Protein AF-A0A7J9D7V9-F1 (afdb_monomer_lite)

Foldseek 3Di:
DQVVVQVVQKDQPPCQCVPVDPPDPQCCPRPQFHDDPVSQTATHAQEPRQIEGEHDLSVLVSLNHAYYHHEQYAYEEEDDLSVLSNLNHQYDHHYNYHYDDDDHPSVVSNPND

Sequence (113 aa):
DALNALKNNLADPNNLLQDWDPTDINPCQWYNITCNSENSVTRIDLGNAKLSGKLVPDLGLLSNLQYLELYSNNISGEIPEEIGNLTNLVSLDLYLNVLTGHIPATLGNLRKL

pLDDT: mean 96.57, std 3.4, range [81.5, 98.88]

InterPro domains:
  IPR001611 Leucine-rich repeat [PF00560] (64-86)
  IPR001611 Leucine-rich repeat [PF00560] (88-110)
  IPR013210 Leucine-rich repeat-containing N-terminal, plant-type [PF08263] (1-36)
  IPR032675 Leucine-rich repeat domain superfamily [G3DSA:3.80.10.10] (1-113)

Structure (mmCIF, N/CA/C/O backbone):
data_AF-A0A7J9D7V9-F1
#
_entry.id   AF-A0A7J9D7V9-F1
#
loop_
_atom_site.group_PDB
_atom_site.id
_atom_site.type_symbol
_atom_site.label_atom_id
_atom_site.label_alt_id
_atom_site.label_comp_id
_atom_site.label_asym_id
_atom_site.label_entity_id
_atom_site.label_seq_id
_atom_site.pdbx_PDB_ins_code
_atom_site.Cartn_x
_atom_site.Cartn_y
_atom_site.Cartn_z
_atom_site.occupancy
_atom_site.B_iso_or_equiv
_atom_site.auth_seq_id
_atom_site.auth_comp_id
_atom_site.auth_asym_id
_atom_site.auth_atom_id
_atom_site.pdbx_PDB_model_num
ATOM 1 N N . ASP A 1 1 ? 11.375 7.315 2.403 1.00 84.94 1 ASP A N 1
ATOM 2 C CA . ASP A 1 1 ? 10.929 6.494 1.255 1.00 84.94 1 ASP A CA 1
ATOM 3 C C . ASP A 1 1 ? 9.444 6.155 1.422 1.00 84.94 1 ASP A C 1
ATOM 5 O O . ASP A 1 1 ? 8.869 6.498 2.454 1.00 84.94 1 ASP A O 1
ATOM 9 N N . ALA A 1 2 ? 8.823 5.529 0.416 1.00 93.06 2 ALA A N 1
ATOM 10 C CA . ALA A 1 2 ? 7.390 5.221 0.400 1.00 93.06 2 ALA A CA 1
ATOM 11 C C . ALA A 1 2 ? 6.938 4.269 1.523 1.00 93.06 2 ALA A C 1
ATOM 13 O O . ALA A 1 2 ? 5.849 4.442 2.068 1.00 93.06 2 ALA A O 1
ATOM 14 N N . LEU A 1 3 ? 7.769 3.289 1.900 1.00 94.81 3 LEU A N 1
ATOM 15 C CA . LEU A 1 3 ? 7.436 2.334 2.960 1.00 94.81 3 LEU A CA 1
ATOM 16 C C . LEU A 1 3 ? 7.489 3.002 4.335 1.00 94.81 3 LEU A C 1
ATOM 18 O O . LEU A 1 3 ? 6.596 2.799 5.154 1.00 94.81 3 LEU A O 1
ATOM 22 N N . ASN A 1 4 ? 8.479 3.863 4.570 1.00 93.81 4 ASN A N 1
ATOM 23 C CA . ASN A 1 4 ? 8.554 4.659 5.790 1.00 93.81 4 ASN A CA 1
ATOM 24 C C . ASN A 1 4 ? 7.395 5.671 5.879 1.00 93.81 4 ASN A C 1
ATOM 26 O O . ASN A 1 4 ? 6.821 5.862 6.949 1.00 93.81 4 ASN A O 1
ATOM 30 N N . ALA A 1 5 ? 7.007 6.295 4.761 1.00 95.50 5 ALA A N 1
ATOM 31 C CA . ALA A 1 5 ? 5.830 7.166 4.714 1.00 95.50 5 ALA A CA 1
ATOM 32 C C . ALA A 1 5 ? 4.547 6.401 5.082 1.00 95.50 5 ALA A C 1
ATOM 34 O O . ALA A 1 5 ? 3.763 6.884 5.898 1.00 95.50 5 ALA A O 1
ATOM 35 N N . LEU A 1 6 ? 4.372 5.185 4.546 1.00 95.88 6 LEU A N 1
ATOM 36 C CA . LEU A 1 6 ? 3.257 4.311 4.907 1.00 95.88 6 LEU A CA 1
ATOM 37 C C . LEU A 1 6 ? 3.287 3.962 6.401 1.00 95.88 6 LEU A C 1
ATOM 39 O O . LEU A 1 6 ? 2.297 4.188 7.092 1.00 95.88 6 LEU A O 1
ATOM 43 N N . LYS A 1 7 ? 4.421 3.466 6.911 1.00 95.81 7 LYS A N 1
ATOM 44 C CA . LYS A 1 7 ? 4.583 3.083 8.322 1.00 95.81 7 LYS A CA 1
ATOM 45 C C . LYS A 1 7 ? 4.228 4.224 9.272 1.00 95.81 7 LYS A C 1
ATOM 47 O O . LYS A 1 7 ? 3.475 4.016 10.215 1.00 95.81 7 LYS A O 1
ATOM 52 N N . ASN A 1 8 ? 4.717 5.434 9.006 1.00 95.62 8 ASN A N 1
ATOM 53 C CA . ASN A 1 8 ? 4.466 6.591 9.869 1.00 95.62 8 ASN A CA 1
ATOM 54 C C . ASN A 1 8 ? 3.010 7.076 9.837 1.00 95.62 8 ASN A C 1
ATOM 56 O O . ASN A 1 8 ? 2.593 7.810 10.732 1.00 95.62 8 ASN A O 1
ATOM 60 N N . ASN A 1 9 ? 2.239 6.684 8.821 1.00 96.88 9 ASN A N 1
ATOM 61 C CA . ASN A 1 9 ? 0.840 7.071 8.670 1.00 96.88 9 ASN A CA 1
ATOM 62 C C . ASN A 1 9 ? -0.150 5.986 9.133 1.00 96.88 9 ASN A C 1
ATOM 64 O O . ASN A 1 9 ? -1.367 6.195 9.068 1.00 96.88 9 ASN A O 1
ATOM 68 N N . LEU A 1 10 ? 0.356 4.838 9.594 1.00 97.44 10 LEU A N 1
ATOM 69 C CA . LEU A 1 10 ? -0.438 3.737 10.119 1.00 97.44 10 LEU A CA 1
ATOM 70 C C . LEU A 1 10 ? -0.240 3.596 11.630 1.00 97.44 10 LEU A C 1
ATOM 72 O O . LEU A 1 10 ? 0.875 3.542 12.138 1.00 97.44 10 LEU A O 1
ATOM 76 N N . ALA A 1 11 ? -1.346 3.481 12.357 1.00 98.25 11 ALA A N 1
ATOM 77 C CA . ALA A 1 11 ? -1.338 2.958 13.710 1.00 98.25 11 ALA A CA 1
ATOM 78 C C . ALA A 1 11 ? -1.338 1.425 13.652 1.00 98.25 11 ALA A C 1
ATOM 80 O O . ALA A 1 11 ? -2.230 0.817 13.053 1.00 98.25 11 ALA A O 1
ATOM 81 N N . ASP A 1 12 ? -0.343 0.829 14.305 1.00 97.50 12 ASP A N 1
ATOM 82 C CA . ASP A 1 12 ? -0.036 -0.600 14.270 1.00 97.50 12 ASP A CA 1
ATOM 83 C C . ASP A 1 12 ? -0.117 -1.224 15.676 1.00 97.50 12 ASP A C 1
ATOM 85 O O . ASP A 1 12 ? 0.893 -1.374 16.364 1.00 97.50 12 ASP A O 1
ATOM 89 N N . PRO A 1 13 ? -1.328 -1.566 16.156 1.00 97.31 13 PRO A N 1
ATOM 90 C CA . PRO A 1 13 ? -1.520 -2.068 17.517 1.00 97.31 13 PRO A CA 1
ATOM 91 C C . PRO A 1 13 ? -0.947 -3.474 17.744 1.00 97.31 13 PRO A C 1
ATOM 93 O O . PRO A 1 13 ? -0.794 -3.886 18.893 1.00 97.31 13 PRO A O 1
ATOM 96 N N . ASN A 1 14 ? -0.662 -4.219 16.672 1.00 95.75 14 ASN A N 1
ATOM 97 C CA . ASN A 1 14 ? -0.147 -5.585 16.738 1.00 95.75 14 ASN A CA 1
ATOM 98 C C . ASN A 1 14 ? 1.366 -5.664 16.469 1.00 95.75 14 ASN A C 1
ATOM 100 O O . ASN A 1 14 ? 1.905 -6.768 16.470 1.00 95.75 14 ASN A O 1
ATOM 104 N N . ASN A 1 15 ? 2.043 -4.524 16.282 1.00 95.75 15 ASN A N 1
ATOM 105 C CA . ASN A 1 15 ? 3.475 -4.437 15.981 1.00 95.75 15 ASN A CA 1
ATOM 106 C C . ASN A 1 15 ? 3.887 -5.214 14.714 1.00 95.75 15 ASN A C 1
ATOM 108 O O . ASN A 1 15 ? 4.990 -5.757 14.652 1.00 95.75 15 ASN A O 1
ATOM 112 N N . LEU A 1 16 ? 3.015 -5.284 13.703 1.00 95.75 16 LEU A N 1
ATOM 113 C CA . LEU A 1 16 ? 3.312 -5.956 12.436 1.00 95.75 16 LEU A CA 1
ATOM 114 C C . LEU A 1 16 ? 4.466 -5.287 11.669 1.00 95.75 16 LEU A C 1
ATOM 116 O O . LEU A 1 16 ? 5.200 -5.964 10.963 1.00 95.75 16 LEU A O 1
ATOM 120 N N . LEU A 1 17 ? 4.613 -3.967 11.800 1.00 95.38 17 LEU A N 1
ATOM 121 C CA . LEU A 1 17 ? 5.607 -3.140 11.110 1.00 95.38 17 LEU A CA 1
ATOM 122 C C . LEU A 1 17 ? 6.848 -2.878 11.977 1.00 95.38 17 LEU A C 1
ATOM 124 O O . LEU A 1 17 ? 7.634 -1.971 11.682 1.00 95.38 17 LEU A O 1
ATOM 128 N N . GLN A 1 18 ? 7.009 -3.586 13.099 1.00 93.56 18 GLN A N 1
ATOM 129 C CA . GLN A 1 18 ? 8.058 -3.305 14.083 1.00 93.56 18 GLN A CA 1
ATOM 130 C C . GLN A 1 18 ? 9.467 -3.396 13.483 1.00 93.56 18 GLN A C 1
ATOM 132 O O . GLN A 1 18 ? 10.330 -2.594 13.835 1.00 93.56 18 GLN A O 1
ATOM 137 N N . ASP A 1 19 ? 9.682 -4.342 12.576 1.00 92.56 19 ASP A N 1
ATOM 138 C CA . ASP A 1 19 ? 10.962 -4.661 11.944 1.00 92.56 19 ASP A CA 1
ATOM 139 C C . ASP A 1 19 ? 11.273 -3.820 10.697 1.00 92.56 19 ASP A C 1
ATOM 141 O O . ASP A 1 19 ? 12.383 -3.887 10.178 1.00 92.56 19 ASP A O 1
ATOM 145 N N . TRP A 1 20 ? 10.323 -3.004 10.233 1.00 94.00 20 TRP A N 1
ATOM 146 C CA . TRP A 1 20 ? 10.546 -2.057 9.141 1.00 94.00 20 TRP A CA 1
ATOM 147 C C . TRP A 1 20 ? 11.478 -0.932 9.611 1.00 94.00 20 TRP A C 1
ATOM 149 O O . TRP A 1 20 ? 11.027 0.101 10.119 1.00 94.00 20 TRP A O 1
ATOM 159 N N . ASP A 1 21 ? 12.782 -1.149 9.503 1.00 89.00 21 ASP A N 1
ATOM 160 C CA . ASP A 1 21 ? 13.810 -0.221 9.962 1.00 89.00 21 ASP A CA 1
ATOM 161 C C . ASP A 1 21 ? 14.245 0.713 8.821 1.00 89.00 21 ASP A C 1
ATOM 163 O O . ASP A 1 21 ? 14.909 0.260 7.893 1.00 89.00 21 ASP A O 1
ATOM 167 N N . PRO A 1 22 ? 13.952 2.026 8.878 1.00 83.56 22 PRO A N 1
ATOM 168 C CA . PRO A 1 22 ? 14.341 2.961 7.821 1.00 83.56 22 PRO A CA 1
ATOM 169 C C . PRO A 1 22 ? 15.864 3.139 7.680 1.00 83.56 22 PRO A C 1
ATOM 171 O O . PRO A 1 22 ? 16.310 3.809 6.749 1.00 83.56 22 PRO A O 1
ATOM 174 N N . THR A 1 23 ? 16.665 2.607 8.609 1.00 87.06 23 THR A N 1
ATOM 175 C CA . THR A 1 23 ? 18.129 2.584 8.509 1.00 87.06 23 THR A CA 1
ATOM 176 C C . THR A 1 23 ? 18.658 1.361 7.760 1.00 87.06 23 THR A C 1
ATOM 178 O O . THR A 1 23 ? 19.804 1.386 7.305 1.00 87.06 23 THR A O 1
ATOM 181 N N . ASP A 1 24 ? 17.831 0.327 7.572 1.00 83.12 24 ASP A N 1
ATOM 182 C CA . ASP A 1 24 ? 18.156 -0.801 6.708 1.00 83.12 24 ASP A CA 1
ATOM 183 C C . ASP A 1 24 ? 18.025 -0.378 5.241 1.00 83.12 24 ASP A C 1
ATOM 185 O O . ASP A 1 24 ? 16.998 0.132 4.791 1.00 83.12 24 ASP A O 1
ATOM 189 N N . ILE A 1 25 ? 19.094 -0.595 4.477 1.00 81.50 25 ILE A N 1
ATOM 190 C CA . ILE A 1 25 ? 19.131 -0.261 3.055 1.00 81.50 25 ILE A CA 1
ATOM 191 C C . ILE A 1 25 ? 18.298 -1.235 2.212 1.00 81.50 25 ILE A C 1
ATOM 193 O O . ILE A 1 25 ? 17.998 -0.930 1.057 1.00 81.50 25 ILE A O 1
ATOM 197 N N . ASN A 1 26 ? 17.945 -2.405 2.758 1.00 89.50 26 ASN A N 1
ATOM 198 C CA . ASN A 1 26 ? 17.259 -3.455 2.025 1.00 89.50 26 ASN A CA 1
ATOM 199 C C . ASN A 1 26 ? 15.893 -3.818 2.642 1.00 89.50 26 ASN A C 1
ATOM 201 O O . ASN A 1 26 ? 15.813 -4.734 3.464 1.00 89.50 26 ASN A O 1
ATOM 205 N N . PRO A 1 27 ? 14.785 -3.214 2.170 1.00 92.00 27 PRO A N 1
ATOM 206 C CA . PRO A 1 27 ? 13.448 -3.523 2.680 1.00 92.00 27 PRO A CA 1
ATOM 207 C C . PRO A 1 27 ? 12.999 -4.962 2.396 1.00 92.00 27 PRO A C 1
ATOM 209 O O . PRO A 1 27 ? 12.002 -5.422 2.939 1.00 92.00 27 PRO A O 1
ATOM 212 N N . CYS A 1 28 ? 13.731 -5.708 1.566 1.00 93.62 28 CYS A N 1
ATOM 213 C CA . CY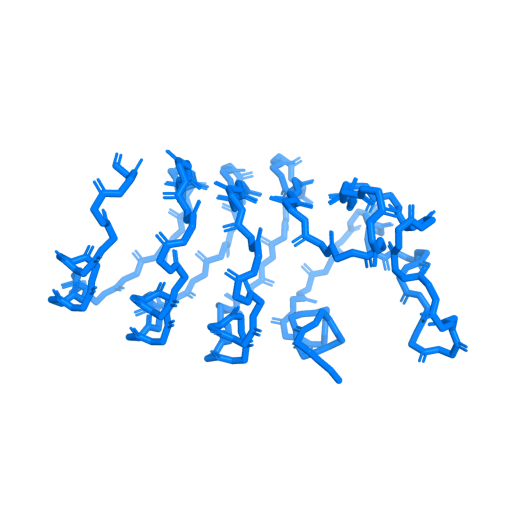S A 1 28 ? 13.426 -7.095 1.227 1.00 93.62 28 CYS A CA 1
ATOM 214 C C . CYS A 1 28 ? 13.680 -8.086 2.369 1.00 93.62 28 CYS A C 1
ATOM 216 O O . CYS A 1 28 ? 13.413 -9.274 2.201 1.00 93.62 28 CYS A O 1
ATOM 218 N N . GLN A 1 29 ? 14.260 -7.639 3.486 1.00 91.44 29 GLN A N 1
ATOM 219 C CA . GLN A 1 29 ? 14.382 -8.437 4.710 1.00 91.44 29 GLN A CA 1
ATOM 220 C C . GLN A 1 29 ? 13.240 -8.186 5.698 1.00 91.44 29 GLN A C 1
ATOM 222 O O . GLN A 1 29 ? 13.141 -8.903 6.692 1.00 91.44 29 GLN A O 1
ATOM 227 N N . TRP A 1 30 ? 12.384 -7.197 5.435 1.00 94.81 30 TRP A N 1
ATOM 228 C CA . TRP A 1 30 ? 11.271 -6.877 6.315 1.00 94.81 30 TRP A CA 1
ATOM 229 C C . TRP A 1 30 ? 10.133 -7.879 6.130 1.00 94.81 30 TRP A C 1
ATOM 231 O O . TRP A 1 30 ? 9.815 -8.304 5.013 1.00 94.81 30 TRP A O 1
ATOM 241 N N . TYR A 1 31 ? 9.482 -8.239 7.231 1.00 94.44 31 TYR A N 1
ATOM 242 C CA . TYR A 1 31 ? 8.278 -9.044 7.225 1.00 94.44 31 TYR A CA 1
ATOM 243 C C . TYR A 1 31 ? 7.232 -8.391 6.328 1.00 94.44 31 TYR A C 1
ATOM 245 O O . TYR A 1 31 ? 7.054 -7.169 6.301 1.00 94.44 31 TYR A O 1
ATOM 253 N N . ASN A 1 32 ? 6.532 -9.253 5.591 1.00 96.69 32 ASN A N 1
ATOM 254 C CA . ASN A 1 32 ? 5.464 -8.891 4.666 1.00 96.69 32 ASN A CA 1
ATOM 255 C C . ASN A 1 32 ? 5.881 -8.074 3.435 1.00 96.69 32 ASN A C 1
ATOM 257 O O . ASN A 1 32 ? 5.023 -7.644 2.660 1.00 96.69 32 ASN A O 1
ATOM 261 N N . ILE A 1 33 ? 7.185 -7.906 3.217 1.00 97.44 33 ILE A N 1
ATOM 262 C CA . ILE A 1 33 ? 7.738 -7.389 1.972 1.00 97.44 33 ILE A CA 1
ATOM 263 C C . ILE A 1 33 ? 8.268 -8.559 1.147 1.00 97.44 33 ILE A C 1
ATOM 265 O O . ILE A 1 33 ? 8.974 -9.435 1.637 1.00 97.44 33 ILE A O 1
ATOM 269 N N . THR A 1 34 ? 7.940 -8.585 -0.143 1.00 98.12 34 THR A N 1
ATOM 270 C CA . THR A 1 34 ? 8.608 -9.469 -1.109 1.00 98.12 34 THR A CA 1
ATOM 271 C C . THR A 1 34 ? 9.239 -8.637 -2.204 1.00 98.12 34 THR A C 1
ATOM 273 O O . THR A 1 34 ? 8.605 -7.732 -2.755 1.00 98.12 34 THR A O 1
ATOM 276 N N . CYS A 1 35 ? 10.466 -8.984 -2.572 1.00 97.69 35 CYS A N 1
ATOM 277 C CA . CYS A 1 35 ? 11.191 -8.340 -3.654 1.00 97.69 35 CYS A CA 1
ATOM 278 C C . CYS A 1 35 ? 11.497 -9.292 -4.806 1.00 97.69 35 CYS A C 1
ATOM 280 O O . CYS A 1 35 ? 11.528 -10.511 -4.640 1.00 97.69 35 CYS A O 1
ATOM 282 N N . ASN A 1 36 ? 11.762 -8.715 -5.975 1.00 96.19 36 ASN A N 1
ATOM 283 C CA . ASN A 1 36 ? 12.323 -9.440 -7.110 1.00 96.19 36 ASN A CA 1
ATOM 284 C C . ASN A 1 36 ? 13.849 -9.636 -6.969 1.00 96.19 36 ASN A C 1
ATOM 286 O O . ASN A 1 36 ? 14.472 -9.200 -6.001 1.00 96.19 36 ASN A O 1
ATOM 290 N N . SER A 1 37 ? 14.468 -10.252 -7.981 1.00 94.62 37 SER A N 1
ATOM 291 C CA . SER A 1 37 ? 15.920 -10.482 -8.055 1.00 94.62 37 SER A CA 1
ATOM 292 C C . SER A 1 37 ? 16.774 -9.208 -8.108 1.00 94.62 37 SER A C 1
ATOM 294 O O . SER A 1 37 ? 17.985 -9.284 -7.931 1.00 94.62 37 SER A O 1
ATOM 296 N N . GLU A 1 38 ? 16.166 -8.050 -8.364 1.00 93.81 38 GLU A N 1
ATOM 297 C CA . GLU A 1 38 ? 16.823 -6.739 -8.406 1.00 93.81 38 GLU A CA 1
ATOM 298 C C . GLU A 1 38 ? 16.643 -5.964 -7.085 1.00 93.81 38 GLU A C 1
ATOM 300 O O . GLU A 1 38 ? 16.910 -4.766 -7.033 1.00 93.81 38 GLU A O 1
ATOM 305 N N . ASN A 1 39 ? 16.171 -6.627 -6.018 1.00 92.12 39 ASN A N 1
ATOM 306 C CA . ASN A 1 39 ? 15.825 -6.025 -4.721 1.00 92.12 39 ASN A CA 1
ATOM 307 C C . ASN A 1 39 ? 14.758 -4.917 -4.805 1.00 92.12 39 ASN A C 1
ATOM 309 O O . ASN A 1 39 ? 14.666 -4.058 -3.931 1.00 92.12 39 ASN A O 1
ATOM 313 N N . SER A 1 40 ? 13.927 -4.924 -5.848 1.00 95.00 40 SER A N 1
ATOM 314 C CA . SER A 1 40 ? 12.768 -4.036 -5.928 1.00 95.00 40 SER A CA 1
ATOM 315 C C . SER A 1 40 ? 11.558 -4.676 -5.265 1.00 95.00 40 SER A C 1
ATOM 317 O O . SER A 1 40 ? 11.258 -5.842 -5.520 1.00 95.00 40 SER A O 1
ATOM 319 N N . VAL A 1 41 ? 10.828 -3.897 -4.467 1.00 97.31 41 VAL A N 1
ATOM 320 C CA . VAL A 1 41 ? 9.589 -4.332 -3.808 1.00 97.31 41 VAL A CA 1
ATOM 321 C C . VAL A 1 41 ? 8.527 -4.672 -4.853 1.00 97.31 41 VAL A C 1
ATOM 323 O O . VAL A 1 41 ? 8.217 -3.871 -5.732 1.00 97.31 41 VAL A O 1
ATOM 326 N N . THR A 1 42 ? 7.959 -5.868 -4.729 1.00 98.56 42 THR A N 1
ATOM 327 C CA . THR A 1 42 ? 6.927 -6.415 -5.627 1.00 98.56 42 THR A CA 1
ATOM 328 C C . THR A 1 42 ? 5.634 -6.772 -4.904 1.00 98.56 42 THR A C 1
ATOM 330 O O . THR A 1 42 ? 4.577 -6.781 -5.532 1.00 98.56 42 THR A O 1
ATOM 333 N N . ARG A 1 43 ? 5.676 -7.014 -3.592 1.00 98.75 43 ARG A N 1
ATOM 334 C CA . ARG A 1 43 ? 4.491 -7.289 -2.772 1.00 98.75 43 ARG A CA 1
ATOM 335 C C . ARG A 1 43 ? 4.624 -6.624 -1.410 1.00 98.75 43 ARG A C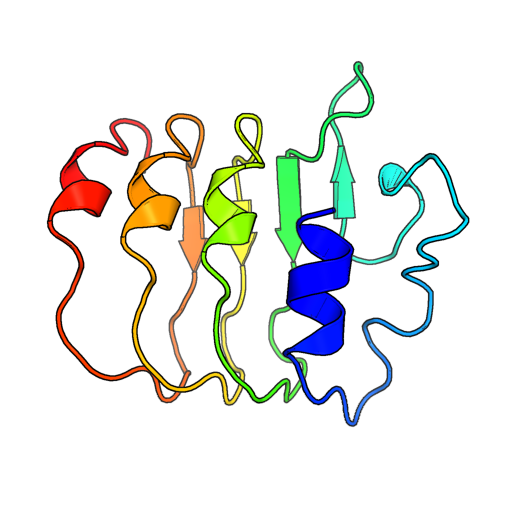 1
ATOM 337 O O . ARG A 1 43 ? 5.698 -6.676 -0.811 1.00 98.75 43 ARG A O 1
ATOM 344 N N . ILE A 1 44 ? 3.517 -6.050 -0.953 1.00 98.38 44 ILE A N 1
ATOM 345 C CA . ILE A 1 44 ? 3.288 -5.587 0.417 1.00 98.38 44 ILE A CA 1
ATOM 346 C C . ILE A 1 44 ? 2.031 -6.310 0.915 1.00 98.38 44 ILE A C 1
ATOM 348 O O . ILE A 1 44 ? 0.957 -6.077 0.358 1.00 98.38 44 ILE A O 1
ATOM 352 N N . ASP A 1 45 ? 2.169 -7.176 1.924 1.00 98.19 45 ASP A N 1
ATOM 353 C CA . ASP A 1 45 ? 1.064 -7.970 2.494 1.00 98.19 45 ASP A CA 1
ATOM 354 C C . ASP A 1 45 ? 0.770 -7.607 3.953 1.00 98.19 45 ASP A C 1
ATOM 356 O O . ASP A 1 45 ? 1.333 -8.146 4.898 1.00 98.19 45 ASP A O 1
ATOM 360 N N . LEU A 1 46 ? -0.136 -6.662 4.154 1.00 97.75 46 LEU A N 1
ATOM 361 C CA . LEU A 1 46 ? -0.479 -6.143 5.473 1.00 97.75 46 LEU A CA 1
ATOM 362 C C . LEU A 1 46 ? -1.907 -6.515 5.882 1.00 97.75 46 LEU A C 1
ATOM 364 O O . LEU A 1 46 ? -2.542 -5.785 6.645 1.00 97.75 46 LEU A O 1
ATOM 368 N N . GLY A 1 47 ? -2.445 -7.619 5.359 1.00 97.31 47 GLY A N 1
ATOM 369 C CA . GLY A 1 47 ? -3.811 -8.053 5.645 1.00 97.31 47 GLY A CA 1
ATOM 370 C C . GLY A 1 47 ? -4.035 -8.504 7.095 1.00 97.31 47 GLY A C 1
ATOM 371 O O . GLY A 1 47 ? -3.122 -8.976 7.768 1.00 97.31 47 GLY A O 1
ATOM 372 N N . ASN A 1 48 ? -5.278 -8.403 7.581 1.00 97.25 48 ASN A N 1
ATOM 373 C CA . ASN A 1 48 ? -5.709 -8.927 8.894 1.00 97.25 48 ASN A CA 1
ATOM 374 C C . ASN A 1 48 ? -4.910 -8.411 10.108 1.00 97.25 48 ASN A C 1
ATOM 376 O O . ASN A 1 48 ? -4.754 -9.106 11.115 1.00 97.25 48 ASN A O 1
ATOM 380 N N . ALA A 1 49 ? -4.421 -7.179 10.048 1.00 97.06 49 ALA A N 1
ATOM 381 C CA . ALA A 1 49 ? -3.440 -6.672 11.000 1.00 97.06 49 ALA A CA 1
ATOM 382 C C . ALA A 1 49 ? -4.009 -5.665 12.011 1.00 97.06 49 ALA A C 1
ATOM 384 O O . ALA A 1 49 ? -3.298 -5.235 12.918 1.00 97.06 49 ALA A O 1
ATOM 385 N N . LYS A 1 50 ? -5.302 -5.321 11.903 1.00 98.06 50 LYS A N 1
ATOM 386 C CA . LYS A 1 50 ? -5.964 -4.245 12.672 1.00 98.06 50 LYS A CA 1
ATOM 387 C C . LYS A 1 50 ? -5.291 -2.878 12.488 1.00 98.06 50 LYS A C 1
ATOM 389 O O . LYS A 1 50 ? -5.406 -2.014 13.358 1.00 98.06 50 LYS A O 1
ATOM 394 N N . LEU A 1 51 ? -4.605 -2.681 11.364 1.00 98.38 51 LEU A N 1
ATOM 395 C CA . LEU A 1 51 ? -3.976 -1.409 11.033 1.00 98.38 51 LEU A CA 1
ATOM 396 C C . LEU A 1 51 ? -5.055 -0.345 10.859 1.00 98.38 51 LEU A C 1
ATOM 398 O O . LEU A 1 51 ? -6.118 -0.611 10.301 1.00 98.38 51 LEU A O 1
ATOM 402 N N . SER A 1 52 ? -4.789 0.870 11.318 1.00 98.62 52 SER A N 1
ATOM 403 C CA . SER A 1 52 ? -5.666 2.021 11.082 1.00 98.62 52 SER A CA 1
ATOM 404 C C . SER A 1 52 ? -4.850 3.228 10.645 1.00 98.62 52 SER A C 1
ATOM 406 O O . SER A 1 52 ? -3.637 3.241 10.808 1.00 98.62 52 SER A O 1
ATOM 408 N N . GLY A 1 53 ? -5.493 4.231 10.054 1.00 98.19 53 GLY A N 1
ATOM 409 C CA . GLY A 1 53 ? -4.799 5.367 9.445 1.00 98.19 53 GLY A CA 1
ATOM 410 C C . GLY A 1 53 ? -5.283 5.604 8.023 1.00 98.19 53 GLY A C 1
ATOM 411 O O . GLY A 1 53 ? -6.454 5.345 7.727 1.00 98.19 53 GLY A O 1
ATOM 412 N N . LYS A 1 54 ? -4.406 6.116 7.158 1.00 98.31 54 LYS A N 1
ATOM 413 C CA . LYS A 1 54 ? -4.725 6.429 5.756 1.00 98.31 54 LYS A CA 1
ATOM 414 C C . LYS A 1 54 ? -3.635 5.924 4.816 1.00 98.31 54 LYS A C 1
ATOM 416 O O . LYS A 1 54 ? -2.471 5.821 5.201 1.00 98.31 54 LYS A O 1
ATOM 421 N N . LEU A 1 55 ? -4.006 5.671 3.566 1.00 98.06 55 LEU A N 1
ATOM 422 C CA . LEU A 1 55 ? -3.030 5.466 2.498 1.00 98.06 55 LEU A CA 1
ATOM 423 C C . LEU A 1 55 ? -2.298 6.776 2.189 1.00 98.06 55 LEU A C 1
ATOM 425 O O . LEU A 1 55 ? -2.840 7.862 2.402 1.00 98.06 55 LEU A O 1
ATOM 429 N N . VAL A 1 56 ? -1.064 6.661 1.701 1.00 98.06 56 VAL A N 1
ATOM 430 C CA . VAL A 1 56 ? -0.209 7.804 1.357 1.00 98.06 56 VAL A CA 1
ATOM 431 C C . VAL A 1 56 ? 0.056 7.845 -0.153 1.00 98.06 56 VAL A C 1
ATOM 433 O O . VAL A 1 56 ? 0.258 6.782 -0.747 1.00 98.06 56 VAL A O 1
ATOM 436 N N . PRO A 1 57 ? 0.092 9.037 -0.779 1.00 98.25 57 PRO A N 1
ATOM 437 C CA . PRO A 1 57 ? 0.455 9.211 -2.190 1.0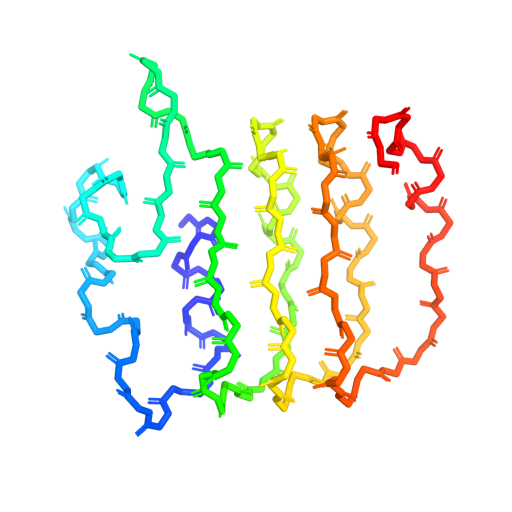0 98.25 57 PRO A CA 1
ATOM 438 C C . PRO A 1 57 ? 1.785 8.557 -2.578 1.00 98.25 57 PRO A C 1
ATOM 440 O O . PRO A 1 57 ? 1.911 7.992 -3.664 1.00 98.25 57 PRO A O 1
ATOM 443 N N . ASP A 1 58 ? 2.766 8.569 -1.668 1.00 98.12 58 ASP A N 1
ATOM 444 C CA . ASP A 1 58 ? 4.105 8.010 -1.871 1.00 98.12 58 ASP A CA 1
ATOM 445 C C . ASP A 1 58 ? 4.098 6.528 -2.266 1.00 98.12 58 ASP A C 1
ATOM 447 O O . ASP A 1 58 ? 5.050 6.067 -2.894 1.00 98.12 58 ASP A O 1
ATOM 451 N N . LEU A 1 59 ? 3.024 5.780 -1.970 1.00 97.50 59 LEU A N 1
ATOM 452 C CA . LEU A 1 59 ? 2.867 4.406 -2.453 1.00 97.50 59 LEU A CA 1
ATOM 453 C C . LEU A 1 59 ? 2.995 4.311 -3.975 1.00 97.50 59 LEU A C 1
ATOM 455 O O . LEU A 1 59 ? 3.571 3.343 -4.461 1.00 97.50 59 LEU A O 1
ATOM 459 N N . GLY A 1 60 ? 2.552 5.332 -4.716 1.00 97.69 60 GLY A N 1
ATOM 460 C CA . GLY A 1 60 ? 2.671 5.404 -6.173 1.00 97.69 60 GLY A CA 1
ATOM 461 C C . GLY A 1 60 ? 4.110 5.451 -6.705 1.00 97.69 60 GLY A C 1
ATOM 462 O O . GLY A 1 60 ? 4.314 5.310 -7.909 1.00 97.69 60 GLY A O 1
ATOM 463 N N . LEU A 1 61 ? 5.116 5.629 -5.838 1.00 97.62 61 LEU A N 1
ATOM 464 C CA . LEU A 1 61 ? 6.536 5.606 -6.207 1.00 97.62 61 LEU A CA 1
ATOM 465 C C . LEU A 1 61 ? 7.096 4.180 -6.357 1.00 97.62 61 LEU A C 1
ATOM 467 O O . LEU A 1 61 ? 8.177 4.002 -6.919 1.00 97.62 61 LEU A O 1
ATOM 471 N N . LEU A 1 62 ? 6.381 3.156 -5.879 1.00 97.19 62 LEU A N 1
ATOM 472 C CA . LEU A 1 62 ? 6.801 1.754 -5.945 1.00 97.19 62 LEU A CA 1
ATOM 473 C C . LEU A 1 62 ? 6.486 1.146 -7.321 1.00 97.19 62 LEU A C 1
ATOM 475 O O . LEU A 1 62 ? 5.667 0.243 -7.450 1.00 97.19 62 LEU A O 1
ATOM 479 N N . SER A 1 63 ? 7.145 1.632 -8.373 1.00 96.12 63 SER A N 1
ATOM 480 C CA . SER A 1 63 ? 6.832 1.302 -9.776 1.00 96.12 63 SER A CA 1
ATOM 481 C C . SER A 1 63 ? 6.879 -0.193 -10.132 1.00 96.12 63 SER A C 1
ATOM 483 O O . SER A 1 63 ? 6.238 -0.610 -11.097 1.00 96.12 63 SER A O 1
ATOM 485 N N . ASN A 1 64 ? 7.607 -1.005 -9.360 1.00 98.12 64 ASN A N 1
ATOM 486 C CA . ASN A 1 64 ? 7.710 -2.459 -9.528 1.00 98.12 64 ASN A CA 1
ATOM 487 C C . ASN A 1 64 ? 6.683 -3.260 -8.706 1.00 98.12 64 ASN A C 1
ATOM 489 O O . ASN A 1 64 ? 6.677 -4.490 -8.792 1.00 98.12 64 ASN A O 1
ATOM 493 N N . LEU A 1 65 ? 5.819 -2.594 -7.931 1.00 98.56 65 LEU A N 1
ATOM 494 C CA . LEU A 1 65 ? 4.820 -3.255 -7.097 1.00 98.56 65 LEU A CA 1
ATOM 495 C C . LEU A 1 65 ? 3.793 -3.994 -7.963 1.00 98.56 65 LEU A C 1
ATOM 497 O O . LEU A 1 65 ? 3.262 -3.452 -8.930 1.00 98.56 65 LEU A O 1
ATOM 501 N N . GLN A 1 66 ? 3.522 -5.241 -7.588 1.00 98.81 66 GLN A N 1
ATOM 502 C CA . GLN A 1 66 ? 2.590 -6.151 -8.252 1.00 98.81 66 GLN A CA 1
ATOM 503 C C . GLN A 1 66 ? 1.410 -6.505 -7.344 1.00 98.81 66 GLN A C 1
ATOM 505 O O . GLN A 1 66 ? 0.298 -6.676 -7.830 1.00 98.81 66 GLN A O 1
ATOM 510 N N . TYR A 1 67 ? 1.623 -6.573 -6.030 1.00 98.88 67 TYR A N 1
ATOM 511 C CA . TYR A 1 67 ? 0.587 -6.938 -5.066 1.00 98.88 67 TYR A CA 1
ATOM 512 C C . TYR A 1 67 ? 0.565 -5.924 -3.924 1.00 98.88 67 TYR A C 1
ATOM 514 O O . TYR A 1 67 ? 1.561 -5.766 -3.214 1.00 98.88 67 TYR A O 1
ATOM 522 N N . LEU A 1 68 ? -0.567 -5.242 -3.755 1.00 98.75 68 LEU A N 1
ATOM 523 C CA . LEU A 1 68 ? -0.831 -4.388 -2.602 1.00 98.75 68 LEU A CA 1
ATOM 524 C C . LEU A 1 68 ? -2.024 -4.952 -1.836 1.00 98.75 68 LEU A C 1
ATOM 526 O O . LEU A 1 68 ? -3.171 -4.797 -2.256 1.00 98.75 68 LEU A O 1
ATOM 530 N N . GLU A 1 69 ? -1.742 -5.607 -0.716 1.00 98.75 69 GLU A N 1
ATOM 531 C CA . GLU A 1 69 ? -2.734 -6.335 0.066 1.00 98.75 69 GLU A CA 1
ATOM 532 C C . GLU A 1 69 ? -2.895 -5.681 1.438 1.00 98.75 69 GLU A C 1
ATOM 534 O O . GLU A 1 69 ? -2.000 -5.692 2.278 1.00 98.75 69 GLU A O 1
ATOM 539 N N . LEU A 1 70 ? -4.051 -5.063 1.657 1.00 98.50 70 LEU A N 1
ATOM 540 C CA . LEU A 1 70 ? -4.379 -4.297 2.863 1.00 98.50 70 LEU A CA 1
ATOM 541 C C . LEU A 1 70 ? -5.735 -4.713 3.441 1.00 98.50 70 LEU A C 1
ATOM 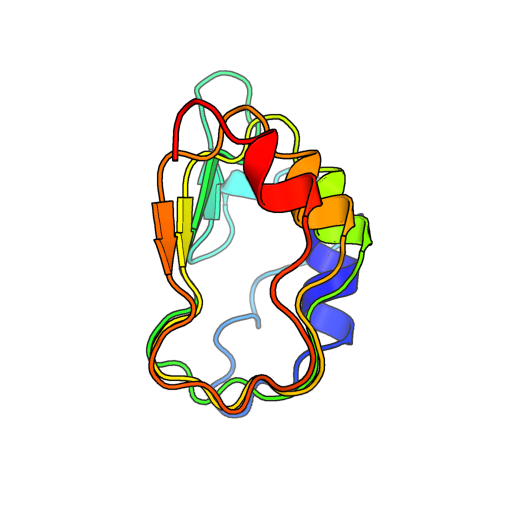543 O O . LEU A 1 70 ? -6.336 -3.989 4.239 1.00 98.50 70 LEU A O 1
ATOM 547 N N . TYR A 1 71 ? -6.236 -5.866 3.014 1.00 98.69 71 TYR A N 1
ATOM 548 C CA . TYR A 1 71 ? -7.562 -6.360 3.327 1.00 98.69 71 TYR A CA 1
ATOM 549 C C . TYR A 1 71 ? -7.775 -6.585 4.828 1.00 98.69 71 TYR A C 1
ATOM 551 O O . TYR A 1 71 ? -6.852 -6.929 5.565 1.00 98.69 71 TYR A O 1
ATOM 559 N N . SER A 1 72 ? -9.022 -6.456 5.282 1.00 98.62 72 SER A N 1
ATOM 560 C CA . SER A 1 72 ? -9.409 -6.729 6.677 1.00 98.62 72 SER A CA 1
ATOM 561 C C . SER A 1 72 ? -8.605 -5.914 7.700 1.00 98.62 72 SER A C 1
ATOM 563 O O . SER A 1 72 ? -8.041 -6.442 8.660 1.00 98.62 72 SER A O 1
ATOM 565 N N . ASN A 1 73 ? -8.567 -4.602 7.484 1.00 98.81 73 ASN A N 1
ATOM 566 C CA . ASN A 1 73 ? -7.982 -3.618 8.388 1.00 98.81 73 ASN A CA 1
ATOM 567 C C . ASN A 1 73 ? -9.005 -2.515 8.697 1.00 98.81 73 ASN A C 1
ATOM 569 O O . ASN A 1 73 ? -10.189 -2.612 8.391 1.00 98.81 73 ASN A O 1
A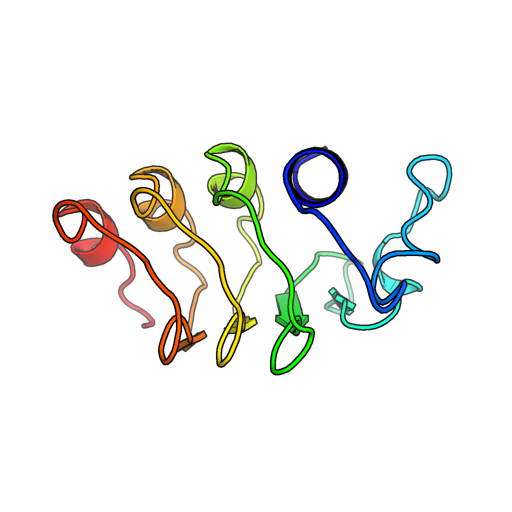TOM 573 N N . ASN A 1 74 ? -8.558 -1.455 9.355 1.00 98.69 74 ASN A N 1
ATOM 574 C CA . ASN A 1 74 ? -9.360 -0.293 9.702 1.00 98.69 74 ASN A CA 1
ATOM 575 C C . ASN A 1 74 ? -8.803 0.977 9.029 1.00 98.69 74 ASN A C 1
ATOM 577 O O . ASN A 1 74 ? -8.820 2.064 9.617 1.00 98.69 74 ASN A O 1
ATOM 581 N N . ILE A 1 75 ? -8.270 0.830 7.808 1.00 98.62 75 ILE A N 1
ATOM 582 C CA . ILE A 1 75 ? -7.746 1.933 6.995 1.00 98.62 75 ILE A CA 1
ATOM 583 C C . ILE A 1 75 ? -8.918 2.790 6.518 1.00 98.62 75 ILE A C 1
ATOM 585 O O . ILE A 1 75 ? -9.951 2.278 6.086 1.00 98.62 75 ILE A O 1
ATOM 589 N N . SER A 1 76 ? -8.746 4.102 6.622 1.00 98.50 76 SER A N 1
ATOM 590 C CA . SER A 1 76 ? -9.764 5.124 6.389 1.00 98.50 76 SER A CA 1
ATOM 591 C C . SER A 1 76 ? -9.300 6.155 5.361 1.00 98.50 76 SER A C 1
ATOM 593 O O . SER A 1 76 ? -8.143 6.154 4.936 1.00 98.50 76 SER A O 1
ATOM 595 N N . GLY A 1 77 ? -10.190 7.081 5.001 1.00 98.31 77 GLY A N 1
ATOM 596 C CA . GLY A 1 77 ? -9.901 8.103 4.000 1.00 98.31 77 GLY A CA 1
ATOM 597 C C . GLY A 1 77 ? -10.039 7.566 2.579 1.00 98.31 77 GLY A C 1
ATOM 598 O O . GLY A 1 77 ? -10.696 6.554 2.354 1.00 98.31 77 GLY A O 1
ATOM 599 N N . GLU A 1 78 ? -9.465 8.283 1.622 1.00 98.44 78 GLU A N 1
ATOM 600 C CA . GLU A 1 78 ? -9.624 8.003 0.193 1.00 98.44 78 GLU A CA 1
ATOM 601 C C . GLU A 1 78 ? -8.462 7.166 -0.350 1.00 98.44 78 GLU A C 1
ATOM 603 O O . GLU A 1 78 ? -7.391 7.095 0.256 1.00 98.44 78 GLU A O 1
ATOM 608 N N . ILE A 1 79 ? -8.674 6.534 -1.507 1.00 98.62 79 ILE A N 1
ATOM 609 C CA . ILE A 1 79 ? -7.598 5.900 -2.276 1.00 98.62 79 ILE A CA 1
ATOM 610 C C . ILE A 1 79 ? -6.842 7.025 -3.008 1.00 98.62 79 ILE A C 1
ATOM 612 O O . ILE A 1 79 ? -7.475 7.728 -3.794 1.00 98.62 79 ILE A O 1
ATOM 616 N N . PRO A 1 80 ? -5.527 7.216 -2.790 1.00 98.38 80 PRO A N 1
ATOM 617 C CA . PRO A 1 80 ? -4.758 8.246 -3.487 1.00 98.38 80 PRO A CA 1
ATOM 618 C C . PRO A 1 80 ? -4.744 8.020 -5.004 1.00 98.38 80 PRO A C 1
ATOM 620 O O . PRO A 1 80 ? -4.638 6.877 -5.463 1.00 98.38 80 PRO A O 1
ATOM 623 N N . GLU A 1 81 ? -4.803 9.094 -5.794 1.00 98.69 81 GLU A N 1
ATOM 624 C CA . GLU A 1 81 ? -4.772 8.996 -7.260 1.00 98.69 81 GLU A CA 1
ATOM 625 C C . GLU A 1 81 ? -3.453 8.393 -7.769 1.00 98.69 81 GLU A C 1
ATOM 627 O O . GLU A 1 81 ? -3.430 7.719 -8.802 1.00 98.69 81 GLU A O 1
ATOM 632 N N . GLU A 1 82 ? -2.368 8.569 -7.014 1.00 98.62 82 GLU A N 1
ATOM 633 C CA . GLU A 1 82 ? -1.021 8.079 -7.298 1.00 98.62 82 GLU A CA 1
ATOM 634 C C . GLU A 1 82 ? -0.922 6.551 -7.295 1.00 98.62 82 GLU A C 1
ATOM 636 O O . GLU A 1 82 ? -0.005 6.006 -7.907 1.00 98.62 82 GLU A O 1
ATOM 641 N N . ILE A 1 83 ? -1.885 5.837 -6.697 1.00 98.50 83 ILE A N 1
ATOM 642 C CA . ILE A 1 83 ? -1.990 4.377 -6.851 1.00 98.50 83 ILE A CA 1
ATOM 643 C C . ILE A 1 83 ? -2.131 3.999 -8.334 1.00 98.50 83 ILE A C 1
ATOM 645 O O . ILE A 1 83 ? -1.629 2.961 -8.756 1.00 98.50 83 ILE A O 1
ATOM 649 N N . GLY A 1 84 ? -2.708 4.876 -9.164 1.00 98.38 84 GLY A N 1
ATOM 650 C CA . GLY A 1 84 ? -2.764 4.705 -10.617 1.00 98.38 84 GLY A CA 1
ATOM 651 C C . GLY A 1 84 ? -1.403 4.733 -11.334 1.00 98.38 84 GLY A C 1
ATOM 652 O O . GLY A 1 84 ? -1.339 4.371 -12.509 1.00 98.38 84 GLY A O 1
ATOM 653 N N . ASN A 1 85 ? -0.312 5.119 -10.658 1.00 98.56 85 ASN A N 1
ATOM 654 C CA . ASN A 1 85 ? 1.052 5.058 -11.203 1.00 98.56 85 ASN A CA 1
ATOM 655 C C . ASN A 1 85 ? 1.671 3.653 -11.106 1.00 98.56 85 ASN A C 1
ATOM 657 O O . ASN A 1 85 ? 2.689 3.380 -11.748 1.00 98.56 85 ASN A O 1
ATOM 661 N N . LEU A 1 86 ? 1.058 2.742 -10.345 1.00 98.50 86 LEU A N 1
ATOM 662 C CA . LEU A 1 86 ? 1.537 1.378 -10.120 1.00 98.50 86 LEU A CA 1
ATOM 663 C C . LEU A 1 86 ? 1.248 0.467 -11.317 1.00 98.50 86 LEU A C 1
ATOM 665 O O . LEU A 1 86 ? 0.598 -0.558 -11.198 1.00 98.50 86 LEU A O 1
ATOM 669 N N . THR A 1 87 ? 1.723 0.818 -12.509 1.00 98.31 87 THR A N 1
ATOM 670 C CA . THR A 1 87 ? 1.357 0.139 -13.772 1.00 98.31 87 THR A CA 1
ATOM 671 C C . THR A 1 87 ? 1.734 -1.353 -13.853 1.00 98.31 87 THR A C 1
ATOM 673 O O . THR A 1 87 ? 1.295 -2.051 -14.771 1.00 98.31 87 THR A O 1
ATOM 676 N N . ASN A 1 88 ? 2.523 -1.859 -12.898 1.00 98.50 88 ASN A N 1
ATOM 677 C CA . ASN A 1 88 ? 2.835 -3.279 -12.732 1.00 98.50 88 ASN A CA 1
ATOM 678 C C . ASN A 1 88 ? 1.884 -4.038 -11.790 1.00 98.50 88 ASN A C 1
ATOM 680 O O . ASN A 1 88 ? 2.030 -5.254 -11.677 1.00 98.50 88 ASN A O 1
ATOM 684 N N . LEU A 1 89 ? 0.928 -3.355 -11.156 1.00 98.69 89 LEU A N 1
ATOM 685 C CA . LEU A 1 89 ? 0.010 -3.930 -10.179 1.00 98.69 89 LEU A CA 1
ATOM 686 C C . LEU A 1 89 ? -0.910 -4.968 -10.830 1.00 98.69 89 LEU A C 1
ATOM 688 O O . LEU A 1 89 ? -1.502 -4.713 -11.875 1.00 98.69 89 LEU A O 1
ATOM 692 N N . VAL A 1 90 ? -0.997 -6.129 -10.190 1.00 98.69 90 VAL A N 1
ATOM 693 C CA . VAL A 1 90 ? -1.792 -7.302 -10.574 1.00 98.69 90 VAL A CA 1
ATOM 694 C C . VAL A 1 90 ? -2.893 -7.571 -9.548 1.00 98.69 90 VAL A C 1
ATOM 696 O O . VAL A 1 90 ? -3.953 -8.058 -9.915 1.00 98.69 90 VAL A O 1
ATOM 699 N N . SER 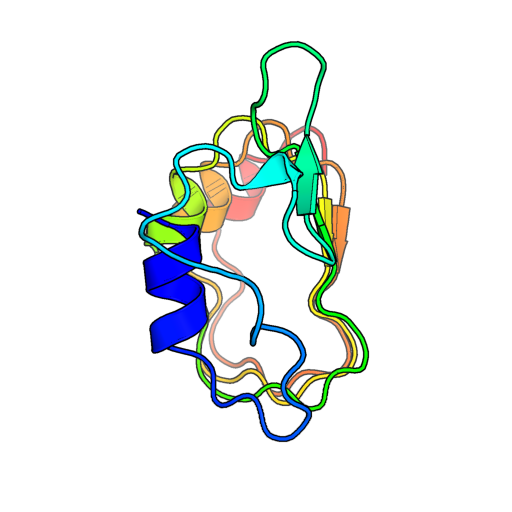A 1 91 ? -2.666 -7.242 -8.270 1.00 98.75 91 SER A N 1
ATOM 700 C CA . SER A 1 91 ? -3.704 -7.296 -7.234 1.00 98.75 91 SER A CA 1
ATOM 701 C C . SER A 1 91 ? -3.705 -6.044 -6.365 1.00 98.75 91 SER A C 1
ATOM 703 O O . SER A 1 91 ? -2.647 -5.568 -5.935 1.00 98.75 91 SER A O 1
ATOM 705 N N . LEU A 1 92 ? -4.909 -5.547 -6.081 1.00 98.69 92 LEU A N 1
ATOM 706 C CA . LEU A 1 92 ? -5.184 -4.443 -5.167 1.00 98.69 92 LEU A CA 1
ATOM 707 C C . LEU A 1 92 ? -6.307 -4.849 -4.207 1.00 98.69 92 LEU A C 1
ATOM 709 O O . LEU A 1 92 ? -7.489 -4.654 -4.494 1.00 98.69 92 LEU A O 1
ATOM 713 N N . ASP A 1 93 ? -5.936 -5.386 -3.047 1.00 98.69 93 ASP A N 1
ATOM 714 C CA . ASP A 1 93 ? -6.888 -5.931 -2.081 1.00 98.69 93 ASP A CA 1
ATOM 715 C C . ASP A 1 93 ? -7.138 -4.947 -0.937 1.00 98.69 93 ASP A C 1
ATOM 717 O O . ASP A 1 93 ? -6.398 -4.890 0.045 1.00 98.69 93 ASP A O 1
ATOM 721 N N . LEU A 1 94 ? -8.214 -4.165 -1.063 1.00 98.56 94 LEU A N 1
ATOM 722 C CA . LEU A 1 94 ? -8.612 -3.131 -0.095 1.00 98.56 94 LEU A CA 1
ATOM 723 C C . LEU A 1 94 ? -9.906 -3.464 0.669 1.00 98.56 94 LEU A C 1
ATOM 725 O O . LEU A 1 94 ? -10.394 -2.645 1.450 1.00 98.56 94 LEU A O 1
ATOM 729 N N . TYR A 1 95 ? -10.489 -4.643 0.445 1.00 98.50 95 TYR A N 1
ATOM 730 C CA . TYR A 1 95 ? -11.777 -5.028 1.027 1.00 98.50 95 TYR A CA 1
ATOM 731 C C . TYR A 1 95 ? -11.726 -5.132 2.562 1.00 98.50 95 TYR A C 1
ATOM 733 O O . TYR A 1 95 ? -10.664 -5.329 3.150 1.00 98.50 95 TYR A O 1
ATOM 741 N N . LEU A 1 96 ? -12.889 -5.012 3.217 1.00 98.62 96 LEU A N 1
ATOM 742 C CA . LEU A 1 96 ? -13.003 -4.983 4.685 1.00 98.62 96 LEU A CA 1
ATOM 743 C C . LEU A 1 96 ? -12.091 -3.916 5.323 1.00 98.62 96 LEU A C 1
ATOM 745 O O . LEU A 1 96 ? -11.366 -4.189 6.271 1.00 98.62 96 LEU A O 1
ATOM 749 N N . ASN A 1 97 ? -12.146 -2.702 4.777 1.00 98.81 97 ASN A N 1
ATOM 750 C CA . ASN A 1 97 ? -11.620 -1.474 5.372 1.00 98.81 97 ASN A CA 1
ATOM 751 C C . ASN A 1 97 ? -12.756 -0.455 5.539 1.00 98.81 97 ASN A C 1
ATOM 753 O O . ASN A 1 97 ? -13.909 -0.730 5.206 1.00 98.81 97 ASN A O 1
ATOM 757 N N . VAL A 1 98 ? -12.432 0.742 6.025 1.00 98.50 98 VAL A N 1
ATOM 758 C CA . VAL A 1 98 ? -13.371 1.862 6.190 1.00 98.50 98 VAL A CA 1
ATOM 759 C C . VAL A 1 98 ? -13.027 3.022 5.246 1.00 98.50 98 VAL A C 1
ATOM 761 O O . VAL A 1 98 ? -13.127 4.194 5.611 1.00 98.50 98 VAL A O 1
ATOM 764 N N . LEU A 1 99 ? -12.585 2.684 4.030 1.00 98.50 99 LEU A N 1
ATOM 765 C CA . LEU A 1 99 ? -12.279 3.645 2.970 1.00 98.50 99 LEU A CA 1
ATOM 766 C C . LEU A 1 99 ? -13.543 4.404 2.533 1.00 98.50 99 LEU A C 1
ATOM 768 O O . LEU A 1 99 ? -14.649 3.863 2.512 1.00 98.50 99 LEU A O 1
ATOM 772 N N . THR A 1 100 ? -13.361 5.666 2.169 1.00 98.25 100 THR A N 1
ATOM 773 C CA . THR A 1 100 ? -14.400 6.616 1.755 1.00 98.25 100 THR A CA 1
ATOM 774 C C . THR A 1 100 ? -13.976 7.336 0.473 1.00 98.25 100 THR A C 1
ATOM 776 O O . THR A 1 100 ? -12.881 7.111 -0.032 1.00 98.25 100 THR A O 1
ATOM 779 N N . GLY A 1 101 ? -14.815 8.238 -0.038 1.00 97.56 101 GLY A N 1
ATOM 780 C CA . GLY A 1 101 ? -14.507 9.014 -1.242 1.00 97.56 101 GLY A CA 1
ATOM 781 C C . GLY A 1 101 ? -14.845 8.267 -2.531 1.00 97.56 101 GLY A C 1
ATOM 782 O O . GLY A 1 101 ? -15.605 7.296 -2.524 1.00 97.56 101 GLY A O 1
ATOM 783 N N . HIS A 1 102 ? -14.321 8.756 -3.654 1.00 97.75 102 HIS A N 1
ATOM 784 C CA . HIS A 1 102 ? -14.534 8.139 -4.961 1.00 97.75 102 HIS A CA 1
ATOM 785 C C . HIS A 1 102 ? -13.420 7.146 -5.308 1.00 97.75 102 HIS A C 1
ATOM 787 O O . HIS A 1 102 ? -12.295 7.247 -4.828 1.00 97.75 102 HIS A O 1
ATOM 793 N N . ILE A 1 103 ? -13.716 6.215 -6.214 1.00 98.06 103 ILE A N 1
ATOM 794 C CA . ILE A 1 103 ? -12.688 5.390 -6.854 1.00 98.06 103 ILE A CA 1
ATOM 795 C C . ILE A 1 103 ? -11.908 6.295 -7.825 1.00 98.06 103 ILE A C 1
ATOM 797 O O . ILE A 1 103 ? -12.538 6.893 -8.703 1.00 98.06 103 ILE A O 1
ATOM 801 N N . PRO A 1 104 ? -10.578 6.457 -7.690 1.00 98.12 104 PRO A N 1
ATOM 802 C CA . PRO A 1 104 ? -9.803 7.307 -8.589 1.00 98.12 104 PRO A CA 1
ATOM 803 C C . PRO A 1 104 ? -9.880 6.823 -10.036 1.00 98.12 104 PRO A C 1
ATOM 805 O O . PRO A 1 104 ? -9.649 5.646 -10.322 1.00 98.12 104 PRO A O 1
ATOM 808 N N . ALA A 1 105 ? -10.140 7.737 -10.974 1.00 98.56 105 ALA A N 1
ATOM 809 C CA . ALA A 1 105 ? -10.151 7.407 -12.402 1.00 98.56 105 ALA A CA 1
ATOM 810 C C . ALA A 1 105 ? -8.778 6.909 -12.891 1.00 98.56 105 ALA A C 1
ATOM 812 O O . ALA A 1 105 ? -8.697 6.133 -13.845 1.00 98.56 105 ALA A O 1
ATOM 813 N N . THR A 1 106 ? -7.703 7.306 -12.204 1.00 98.56 106 THR A N 1
ATOM 814 C CA . THR A 1 106 ? -6.329 6.865 -12.462 1.00 98.56 106 THR A CA 1
ATOM 815 C C . THR A 1 106 ? -6.131 5.363 -12.267 1.00 98.56 106 THR A C 1
ATOM 817 O O . THR A 1 106 ? -5.233 4.806 -12.893 1.00 98.56 106 THR A O 1
ATOM 820 N N . LEU A 1 107 ? -6.992 4.666 -11.509 1.00 98.44 107 LEU A N 1
ATOM 821 C CA . LEU A 1 107 ? -6.961 3.199 -11.454 1.00 98.44 107 LEU A CA 1
ATOM 822 C C . LEU A 1 107 ? -7.214 2.567 -12.834 1.00 98.44 107 LEU A C 1
ATOM 824 O O . LEU A 1 107 ? -6.727 1.475 -13.104 1.00 98.44 107 LEU A O 1
ATOM 828 N N . GLY A 1 108 ? -7.874 3.277 -13.758 1.00 98.19 108 GLY A N 1
ATOM 829 C CA . GLY A 1 108 ? -8.024 2.851 -15.154 1.00 98.19 108 GLY A CA 1
ATOM 830 C C . GLY A 1 108 ? -6.706 2.754 -15.943 1.00 98.19 108 GLY A C 1
ATOM 831 O O . GLY A 1 108 ? -6.686 2.166 -17.029 1.00 98.19 108 GLY A O 1
ATOM 832 N N . ASN A 1 109 ? -5.601 3.296 -15.417 1.00 98.25 109 ASN A N 1
ATOM 833 C CA . ASN A 1 109 ? -4.262 3.148 -15.994 1.00 98.25 109 ASN A CA 1
ATOM 834 C C . ASN A 1 109 ? -3.633 1.780 -15.687 1.00 98.25 109 ASN A C 1
ATOM 836 O O . ASN A 1 109 ? -2.696 1.370 -16.376 1.00 98.25 109 ASN A O 1
ATOM 840 N N . LEU A 1 110 ? -4.140 1.064 -14.681 1.00 98.25 110 LEU A N 1
ATOM 841 C CA . LEU A 1 110 ? -3.590 -0.198 -14.194 1.00 98.25 110 LEU A CA 1
ATOM 842 C C . LEU A 1 110 ? -4.029 -1.354 -15.095 1.00 98.25 110 LEU A C 1
ATOM 844 O O . LEU A 1 110 ? -4.919 -2.124 -14.774 1.00 98.25 110 LEU A O 1
ATOM 848 N N . ARG A 1 111 ? -3.414 -1.470 -16.274 1.00 98.00 111 ARG A N 1
ATOM 849 C CA . ARG A 1 111 ? -3.824 -2.444 -17.308 1.00 98.00 111 ARG A CA 1
ATOM 850 C C . ARG A 1 111 ? -3.588 -3.914 -16.944 1.00 98.00 111 ARG A C 1
ATOM 852 O O . ARG A 1 111 ? -4.026 -4.779 -17.696 1.00 98.00 111 ARG A O 1
ATOM 859 N N . LYS A 1 112 ? -2.834 -4.177 -15.876 1.00 98.25 112 LYS A N 1
ATOM 860 C CA . LYS A 1 112 ? -2.514 -5.523 -15.382 1.00 98.25 112 LYS A CA 1
ATOM 861 C C . LYS A 1 112 ? -3.364 -5.942 -14.176 1.00 98.25 112 LYS A C 1
ATOM 863 O O . LYS A 1 112 ? -3.268 -7.106 -13.793 1.00 98.25 112 LYS A O 1
ATOM 868 N N . LEU A 1 113 ? -4.135 -5.007 -13.613 1.00 95.00 113 LEU A N 1
ATOM 869 C CA . LEU A 1 113 ? -5.082 -5.220 -12.521 1.00 95.00 113 LEU A CA 1
ATOM 870 C C . LEU A 1 113 ? -6.391 -5.796 -13.073 1.00 95.00 113 LEU A C 1
ATOM 872 O O . LEU A 1 113 ? -6.962 -6.684 -12.409 1.00 95.00 113 LEU A O 1
#

Radius of gyration: 13.2 Å; chains: 1; bounding box: 34×20×35 Å

Organism: Gossypium gossypioides (NCBI:txid34282)

Secondary structure (DSSP, 8-state):
-HHHHHHHHEE-TT-TTTT--TT-S-GGGSTTEEE-TTS-EEEEE-TTS--EEE--GGGGG-TT--EEE--SSEEEEPPPGGGGG-TT--EEE--SSEE-SPPPGGGGG-TT-